Protein AF-A0A496LSQ6-F1 (afdb_monomer_lite)

Structure (mmCIF, N/CA/C/O backbone):
data_AF-A0A496LSQ6-F1
#
_entry.id   AF-A0A496LSQ6-F1
#
loop_
_atom_site.group_PDB
_atom_site.id
_atom_site.type_symbol
_atom_site.label_atom_id
_atom_site.label_alt_id
_atom_site.label_comp_id
_atom_site.label_asym_id
_atom_site.label_entity_id
_atom_site.label_seq_id
_atom_site.pdbx_PDB_ins_code
_atom_site.Cartn_x
_atom_site.Cartn_y
_atom_site.Cartn_z
_atom_site.occupancy
_atom_site.B_iso_or_equiv
_atom_site.auth_seq_id
_atom_site.auth_comp_id
_atom_site.auth_asym_id
_atom_site.auth_atom_id
_atom_site.pdbx_PDB_model_num
ATOM 1 N N . SER A 1 1 ? 0.118 3.275 26.963 1.00 74.50 1 SER A N 1
ATOM 2 C CA . SER A 1 1 ? -0.373 4.311 26.032 1.00 74.50 1 SER A CA 1
ATOM 3 C C . SER A 1 1 ? -1.034 3.604 24.868 1.00 74.50 1 SER A C 1
ATOM 5 O O . SER A 1 1 ? -0.429 2.650 24.388 1.00 74.50 1 SER A O 1
ATOM 7 N N . LEU A 1 2 ? -2.227 4.041 24.441 1.00 80.06 2 LEU A N 1
ATOM 8 C CA . LEU A 1 2 ? -2.972 3.443 23.318 1.00 80.06 2 LEU A CA 1
ATOM 9 C C . LEU A 1 2 ? -2.109 3.325 22.053 1.00 80.06 2 LEU A C 1
ATOM 11 O O . LEU A 1 2 ? -2.176 2.322 21.352 1.00 80.06 2 LEU A O 1
ATOM 15 N N . GLU A 1 3 ? -1.221 4.294 21.827 1.00 81.25 3 GLU A N 1
ATOM 16 C CA . GLU A 1 3 ? -0.318 4.346 20.671 1.00 81.25 3 GLU A CA 1
ATOM 17 C C . GLU A 1 3 ? 0.585 3.113 20.530 1.00 81.25 3 GLU A C 1
ATOM 19 O O . GLU A 1 3 ? 0.866 2.687 19.414 1.00 81.25 3 GLU A O 1
ATOM 24 N N . ASN A 1 4 ? 0.986 2.501 21.648 1.00 87.00 4 ASN A N 1
ATOM 25 C CA . ASN A 1 4 ? 1.906 1.358 21.664 1.00 87.00 4 ASN A CA 1
ATOM 26 C C . ASN A 1 4 ? 1.199 0.015 21.901 1.00 87.00 4 ASN A C 1
ATOM 28 O O . ASN A 1 4 ? 1.860 -1.019 21.931 1.00 87.00 4 ASN A O 1
ATOM 32 N N . SER A 1 5 ? -0.122 0.017 22.093 1.00 85.25 5 SER A N 1
ATOM 33 C CA . SER A 1 5 ? -0.894 -1.205 22.332 1.00 85.25 5 SER A CA 1
ATOM 34 C C . SER A 1 5 ? -1.101 -1.995 21.042 1.00 85.25 5 SER A C 1
ATOM 36 O O . SER A 1 5 ? -1.341 -1.429 19.974 1.00 85.25 5 SER A O 1
ATOM 38 N N . THR A 1 6 ? -1.055 -3.316 21.131 1.00 90.19 6 THR A N 1
ATOM 39 C CA . THR A 1 6 ? -1.433 -4.210 20.032 1.00 90.19 6 THR A CA 1
ATOM 40 C C . THR A 1 6 ? -2.930 -4.107 19.730 1.00 90.19 6 THR A C 1
ATOM 42 O O . THR A 1 6 ? -3.720 -3.669 20.568 1.00 90.19 6 THR A O 1
ATOM 45 N N . ASN A 1 7 ? -3.348 -4.523 18.531 1.00 88.50 7 ASN A N 1
ATOM 46 C CA . ASN A 1 7 ? -4.771 -4.511 18.175 1.00 88.50 7 ASN A CA 1
ATOM 47 C C . ASN A 1 7 ? -5.599 -5.404 19.116 1.00 88.50 7 ASN A C 1
ATOM 49 O O . ASN A 1 7 ? -6.677 -4.999 19.531 1.00 88.50 7 ASN A O 1
ATOM 53 N N . ASP A 1 8 ? -5.066 -6.555 19.534 1.00 89.56 8 ASP A N 1
ATOM 54 C CA . ASP A 1 8 ? -5.741 -7.449 20.482 1.00 89.56 8 ASP A CA 1
ATOM 55 C C . ASP A 1 8 ? -5.938 -6.811 21.862 1.00 89.56 8 ASP A C 1
ATOM 57 O O . ASP A 1 8 ? -6.967 -7.020 22.504 1.00 89.56 8 ASP A O 1
ATOM 61 N N . GLU A 1 9 ? -4.973 -6.018 22.333 1.00 89.25 9 GLU A N 1
ATOM 62 C CA . GLU A 1 9 ? -5.111 -5.261 23.580 1.00 89.25 9 GLU A CA 1
ATOM 63 C C . GLU A 1 9 ? -6.171 -4.165 23.450 1.00 89.25 9 GLU A C 1
ATOM 65 O O . GLU A 1 9 ? -7.014 -4.034 24.336 1.00 89.25 9 GLU A O 1
ATOM 70 N N . LEU A 1 10 ? -6.192 -3.440 22.326 1.00 87.31 10 LEU A N 1
ATOM 71 C CA . LEU A 1 10 ? -7.225 -2.441 22.036 1.00 87.31 10 LEU A CA 1
ATOM 72 C C . LEU A 1 10 ? -8.626 -3.074 21.969 1.00 87.31 10 LEU A C 1
ATOM 74 O O . LEU A 1 10 ? -9.578 -2.525 22.519 1.00 87.31 10 LEU A O 1
ATOM 78 N N . TYR A 1 11 ? -8.762 -4.256 21.361 1.00 87.50 11 TYR A N 1
ATOM 79 C CA . TYR A 1 11 ? -10.043 -4.962 21.259 1.00 87.50 11 TYR A CA 1
ATOM 80 C C . TYR A 1 11 ? -10.544 -5.502 22.601 1.00 87.50 11 TYR A C 1
ATOM 82 O O . TYR A 1 11 ? -11.747 -5.538 22.853 1.00 87.50 11 TYR A O 1
ATOM 90 N N . LYS A 1 12 ? -9.645 -5.881 23.510 1.00 88.12 12 LYS A N 1
ATOM 91 C CA . LYS A 1 12 ? -10.039 -6.279 24.870 1.00 88.12 12 LYS A CA 1
ATOM 92 C C . LYS A 1 12 ? -10.533 -5.091 25.695 1.00 88.12 12 LYS A C 1
ATOM 94 O O . LYS A 1 12 ? -11.417 -5.269 26.530 1.00 88.12 12 LYS A O 1
ATOM 99 N N . MET A 1 13 ? -10.015 -3.888 25.439 1.00 82.25 13 MET A N 1
ATOM 100 C CA . MET A 1 13 ? -10.440 -2.670 26.136 1.00 82.25 13 MET A CA 1
ATOM 101 C C . MET A 1 13 ? -11.871 -2.243 25.787 1.00 82.25 13 MET A C 1
ATOM 103 O O . MET A 1 13 ? -12.469 -1.539 26.590 1.00 82.25 13 MET A O 1
ATOM 107 N N . VAL A 1 14 ? -12.443 -2.679 24.653 1.00 83.50 14 VAL A N 1
ATOM 108 C CA . VAL A 1 14 ? -13.767 -2.217 24.181 1.00 83.50 14 VAL A CA 1
ATOM 109 C C . VAL A 1 14 ? -14.967 -3.044 24.665 1.00 83.50 14 VAL A C 1
ATOM 111 O O . VAL A 1 14 ? -16.098 -2.590 24.530 1.00 83.50 14 VAL A O 1
ATOM 114 N N . ALA A 1 15 ? -14.759 -4.221 25.268 1.00 81.19 15 ALA A N 1
ATOM 115 C CA . ALA A 1 15 ? -15.848 -5.157 25.589 1.00 81.19 15 ALA A CA 1
ATOM 116 C C . ALA A 1 15 ? -16.878 -4.633 26.616 1.00 81.19 15 ALA A C 1
ATOM 118 O O . ALA A 1 15 ? -18.032 -5.042 26.567 1.00 81.19 15 ALA A O 1
ATOM 119 N N . ASN A 1 16 ? -16.480 -3.729 27.522 1.00 82.69 16 ASN A N 1
ATOM 120 C CA . ASN A 1 16 ? -17.353 -3.081 28.519 1.00 82.69 16 ASN A CA 1
ATOM 121 C C . ASN A 1 16 ? -17.014 -1.587 28.696 1.00 82.69 16 ASN A C 1
ATOM 123 O O . ASN A 1 16 ? -17.158 -1.033 29.786 1.00 82.69 16 ASN A O 1
ATOM 127 N N . ALA A 1 17 ? -16.465 -0.953 27.661 1.00 89.25 17 ALA A N 1
ATOM 128 C CA . ALA A 1 17 ? -15.916 0.392 27.784 1.00 89.25 17 ALA A CA 1
ATOM 129 C C . ALA A 1 17 ? -16.995 1.475 27.724 1.00 89.25 17 ALA A C 1
ATOM 131 O O . ALA A 1 17 ? -18.028 1.319 27.071 1.00 89.25 17 ALA A O 1
ATOM 132 N N . ASP A 1 18 ? -16.716 2.609 28.363 1.00 91.56 18 ASP A N 1
ATOM 133 C CA . ASP A 1 18 ? -17.514 3.814 28.185 1.00 91.56 18 ASP A CA 1
ATOM 134 C C . ASP A 1 18 ? -17.302 4.437 26.792 1.00 91.56 18 ASP A C 1
ATOM 136 O O . ASP A 1 18 ? -16.361 4.123 26.055 1.00 91.56 18 ASP A O 1
ATOM 140 N N . ALA A 1 19 ? -18.198 5.354 26.415 1.00 92.25 19 ALA A N 1
ATOM 141 C CA . ALA A 1 19 ? -18.150 6.014 25.110 1.00 92.25 19 ALA A CA 1
ATOM 142 C C . ALA A 1 19 ? -16.825 6.757 24.871 1.00 92.25 19 ALA A C 1
ATOM 144 O O . ALA A 1 19 ? -16.352 6.829 23.736 1.00 92.25 19 ALA A O 1
ATOM 145 N N . LYS A 1 20 ? -16.208 7.279 25.938 1.00 93.25 20 LYS A N 1
ATOM 146 C CA . LYS A 1 20 ? -14.922 7.970 25.860 1.00 93.25 20 LYS A CA 1
ATOM 147 C C . LYS A 1 20 ? -13.823 7.000 25.433 1.00 93.25 20 LYS A C 1
ATOM 149 O O . LYS A 1 20 ? -13.158 7.245 24.430 1.00 93.25 20 LYS A O 1
ATOM 154 N N . THR A 1 21 ? -13.695 5.873 26.122 1.00 89.81 21 THR A N 1
ATOM 155 C CA . THR A 1 21 ? -12.700 4.840 25.819 1.00 89.81 21 THR A CA 1
ATOM 156 C C . THR A 1 21 ? -12.902 4.262 24.418 1.00 89.81 21 THR A C 1
ATOM 158 O O . THR A 1 21 ? -11.938 4.122 23.667 1.00 89.81 21 THR A O 1
ATOM 161 N N . LEU A 1 22 ? -14.153 4.000 24.013 1.00 90.31 22 LEU A N 1
ATOM 162 C CA . LEU A 1 22 ? -14.468 3.575 22.643 1.00 90.31 22 LEU A CA 1
ATOM 163 C C . LEU A 1 22 ? -14.003 4.601 21.601 1.00 90.31 22 LEU A C 1
ATOM 165 O O . LEU A 1 22 ? -13.421 4.218 20.587 1.00 90.31 22 LEU A O 1
ATOM 169 N N . SER A 1 23 ? -14.229 5.895 21.852 1.00 87.38 23 SER A N 1
ATOM 170 C CA . SER A 1 23 ? -13.828 6.960 20.927 1.00 87.38 23 SER A CA 1
ATOM 171 C C . SER A 1 23 ? -12.306 7.087 20.787 1.00 87.38 23 SER A C 1
ATOM 173 O O . SER A 1 23 ? -11.807 7.269 19.678 1.00 87.38 23 SER A O 1
ATOM 175 N N . GLU A 1 24 ? -11.557 6.918 21.879 1.00 90.62 24 GLU A N 1
ATOM 176 C CA . GLU A 1 24 ? -10.091 6.978 21.876 1.00 90.62 24 GLU A CA 1
ATOM 177 C C . GLU A 1 24 ? -9.476 5.771 21.151 1.00 90.62 24 GLU A C 1
ATOM 179 O O . GLU A 1 24 ? -8.565 5.930 20.335 1.00 90.62 24 GLU A O 1
ATOM 184 N N . VAL A 1 25 ? -10.011 4.566 21.386 1.00 90.38 25 VAL A N 1
ATOM 185 C CA . VAL A 1 25 ? -9.581 3.347 20.683 1.00 90.38 25 VAL A CA 1
ATOM 186 C C . VAL A 1 25 ? -9.897 3.433 19.186 1.00 90.38 25 VAL A C 1
ATOM 188 O O . VAL A 1 25 ? -9.042 3.099 18.364 1.00 90.38 25 VAL A O 1
ATOM 191 N N . ALA A 1 26 ? -11.089 3.912 18.815 1.00 88.69 26 ALA A N 1
ATOM 192 C CA . ALA A 1 26 ? -11.465 4.103 17.414 1.00 88.69 26 ALA A CA 1
ATOM 193 C C . ALA A 1 26 ? -10.529 5.095 16.704 1.00 88.69 26 ALA A C 1
ATOM 195 O O . ALA A 1 26 ? -10.016 4.792 15.626 1.00 88.69 26 ALA A O 1
ATOM 196 N N . PHE A 1 27 ? -10.239 6.236 17.337 1.00 89.00 27 PHE A N 1
ATOM 197 C CA . PHE A 1 27 ? -9.314 7.232 16.795 1.00 89.00 27 PHE A CA 1
ATOM 198 C C . PHE A 1 27 ? -7.903 6.668 16.577 1.00 89.00 27 PHE A C 1
ATOM 200 O O . PHE A 1 27 ? -7.284 6.930 15.546 1.00 89.00 27 PHE A O 1
ATOM 207 N N . GLU A 1 28 ? -7.388 5.869 17.513 1.00 90.19 28 GLU A N 1
ATOM 208 C CA . GLU A 1 28 ? -6.059 5.267 17.378 1.00 90.19 28 GLU A CA 1
ATOM 209 C C . GLU A 1 28 ? -6.005 4.248 16.224 1.00 90.19 28 GLU A C 1
ATOM 211 O O . GLU A 1 28 ? -5.031 4.216 15.467 1.00 90.19 28 GLU A O 1
ATOM 216 N N . ILE A 1 29 ? -7.070 3.466 16.013 1.00 85.62 29 ILE A N 1
ATOM 217 C CA . ILE A 1 29 ? -7.183 2.568 14.852 1.00 85.62 29 ILE A CA 1
ATOM 218 C C . ILE A 1 29 ? -7.206 3.372 13.544 1.00 85.62 29 ILE A C 1
ATOM 220 O O . ILE A 1 29 ? -6.464 3.045 12.612 1.00 85.62 29 ILE A O 1
ATOM 224 N N . ASP A 1 30 ? -7.996 4.445 13.479 1.00 86.62 30 ASP A N 1
ATOM 225 C CA . ASP A 1 30 ? -8.071 5.314 12.301 1.00 86.62 30 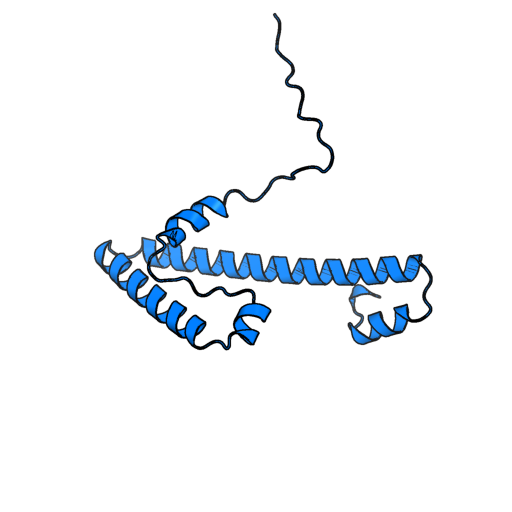ASP A CA 1
ATOM 226 C C . ASP A 1 30 ? -6.725 5.974 11.989 1.00 86.62 30 ASP A C 1
ATOM 228 O O . ASP A 1 30 ? -6.284 5.993 10.836 1.00 86.62 30 ASP A O 1
ATOM 232 N N . LYS A 1 31 ? -6.020 6.460 13.014 1.00 89.88 31 LYS A N 1
ATOM 233 C CA . LYS A 1 31 ? -4.672 7.026 12.889 1.00 89.88 31 LYS A CA 1
ATOM 234 C C . LYS A 1 31 ? -3.688 6.007 12.310 1.00 89.88 31 LYS A C 1
ATOM 236 O O . LYS A 1 31 ? -2.939 6.337 11.385 1.00 89.88 31 LYS A O 1
ATOM 241 N N . ARG A 1 32 ? -3.707 4.760 12.793 1.00 90.69 32 ARG A N 1
ATOM 242 C CA . ARG A 1 32 ? -2.860 3.670 12.269 1.00 90.69 32 ARG A CA 1
ATOM 243 C C . ARG A 1 32 ? -3.191 3.340 10.817 1.00 90.69 32 ARG A C 1
ATOM 245 O O . ARG A 1 32 ? -2.285 3.254 9.988 1.00 90.69 32 ARG A O 1
ATOM 252 N N . ALA A 1 33 ? -4.475 3.217 10.487 1.00 86.25 33 ALA A N 1
ATOM 253 C CA . ALA A 1 33 ? -4.923 2.999 9.114 1.00 86.25 33 ALA A CA 1
ATOM 254 C C . ALA A 1 33 ? -4.503 4.159 8.193 1.00 86.25 33 ALA A C 1
ATOM 256 O O . ALA A 1 33 ? -4.054 3.934 7.068 1.00 86.25 33 ALA A O 1
ATOM 257 N N . GLY A 1 34 ? -4.597 5.398 8.679 1.00 85.25 34 GLY A N 1
ATOM 258 C CA . GLY A 1 34 ? -4.130 6.596 7.987 1.00 85.25 34 GLY A CA 1
ATOM 259 C C . GLY A 1 34 ? -2.631 6.560 7.692 1.00 85.25 34 GLY A C 1
ATOM 260 O O . GLY A 1 34 ? -2.230 6.818 6.556 1.00 85.25 34 GLY A O 1
ATOM 261 N N . LYS A 1 35 ? -1.806 6.168 8.672 1.00 91.25 35 LYS A N 1
ATOM 262 C CA . LYS A 1 35 ? -0.354 6.021 8.498 1.00 91.25 35 LYS A CA 1
ATOM 263 C C . LYS A 1 35 ? -0.009 4.980 7.430 1.00 91.25 35 LYS A C 1
ATOM 265 O O . LYS A 1 35 ? 0.744 5.293 6.513 1.00 91.25 35 LYS A O 1
ATOM 270 N N . LEU A 1 36 ? -0.627 3.798 7.477 1.00 88.69 36 LEU A N 1
ATOM 271 C CA . LEU A 1 36 ? -0.412 2.749 6.470 1.00 88.69 36 LEU A CA 1
ATOM 272 C C . LEU A 1 36 ? -0.818 3.205 5.060 1.00 88.69 36 LEU A C 1
ATOM 274 O O . LEU A 1 36 ? -0.094 2.972 4.092 1.00 88.69 36 LEU A O 1
ATOM 278 N N . LYS A 1 37 ? -1.952 3.908 4.929 1.00 83.88 37 LYS A N 1
ATOM 279 C CA . LYS A 1 37 ? -2.382 4.495 3.647 1.00 83.88 37 LYS A CA 1
ATOM 280 C C . LYS A 1 37 ? -1.378 5.526 3.129 1.00 83.88 37 LYS A C 1
ATOM 282 O O . LYS A 1 37 ? -1.105 5.558 1.929 1.00 83.88 37 LYS A O 1
ATOM 287 N N . PHE A 1 38 ? -0.835 6.364 4.011 1.00 83.19 38 PHE A N 1
ATOM 288 C CA . PHE A 1 38 ? 0.177 7.354 3.652 1.00 83.19 38 PHE A CA 1
ATOM 289 C C . PHE A 1 38 ? 1.482 6.693 3.193 1.00 83.19 38 PHE A C 1
ATOM 291 O O . PHE A 1 38 ? 1.985 7.034 2.126 1.00 83.19 38 PHE A O 1
ATOM 298 N N . GLU A 1 39 ? 1.984 5.705 3.933 1.00 89.56 39 GLU A N 1
ATOM 299 C CA . GLU A 1 39 ? 3.193 4.953 3.574 1.00 89.56 39 GLU A CA 1
ATOM 300 C C . GLU A 1 39 ? 3.036 4.242 2.224 1.00 89.56 39 GLU A C 1
ATOM 302 O O . GLU A 1 39 ? 3.900 4.359 1.354 1.00 89.56 39 GLU A O 1
ATOM 307 N N . ALA A 1 40 ? 1.891 3.593 1.987 1.00 84.06 40 ALA A N 1
ATOM 308 C CA . ALA A 1 40 ? 1.585 2.981 0.696 1.00 84.06 40 ALA A CA 1
ATOM 309 C C . ALA A 1 40 ? 1.536 4.017 -0.444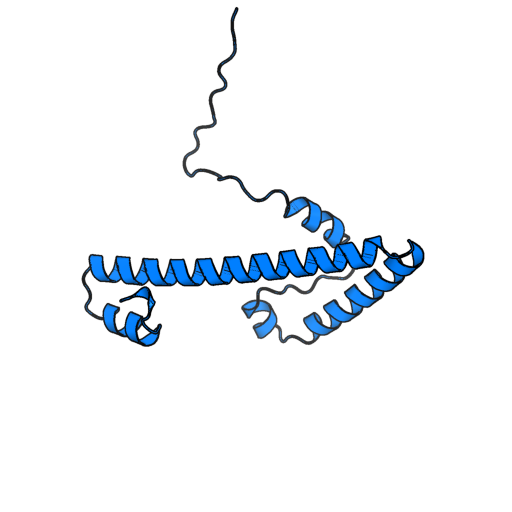 1.00 84.06 40 ALA A C 1
ATOM 311 O O . ALA A 1 40 ? 2.014 3.753 -1.552 1.00 84.06 40 ALA A O 1
ATOM 312 N N . LYS A 1 41 ? 0.982 5.211 -0.190 1.00 84.38 41 LYS A N 1
ATOM 313 C CA . LYS A 1 41 ? 0.939 6.311 -1.166 1.00 84.38 41 LYS A CA 1
ATOM 314 C C . LYS A 1 41 ? 2.340 6.833 -1.487 1.00 84.38 41 LYS A C 1
ATOM 316 O O . LYS A 1 41 ? 2.651 7.028 -2.663 1.00 84.38 41 LYS A O 1
ATOM 321 N N . GLU A 1 42 ? 3.183 7.022 -0.477 1.00 89.69 42 GLU A N 1
ATOM 322 C CA . GLU A 1 42 ? 4.568 7.463 -0.655 1.00 89.69 42 GLU A CA 1
ATOM 323 C C . GLU A 1 42 ? 5.404 6.419 -1.397 1.00 89.69 42 GLU A C 1
ATOM 325 O O . GLU A 1 42 ? 6.111 6.775 -2.338 1.00 89.69 42 GLU A O 1
ATOM 330 N N . ALA A 1 43 ? 5.250 5.131 -1.081 1.00 86.38 43 ALA A N 1
ATOM 331 C CA . ALA A 1 43 ? 5.920 4.051 -1.802 1.00 86.38 43 ALA A CA 1
ATOM 332 C C . ALA A 1 43 ? 5.524 4.023 -3.291 1.00 86.38 43 ALA A C 1
ATOM 334 O O . ALA A 1 43 ? 6.391 3.992 -4.169 1.00 86.38 43 ALA A O 1
ATOM 335 N N . LYS A 1 44 ? 4.220 4.130 -3.599 1.00 83.75 44 LYS A N 1
ATOM 336 C CA . LYS A 1 44 ? 3.725 4.230 -4.987 1.00 83.75 44 LYS A CA 1
ATOM 337 C C . LYS A 1 44 ? 4.285 5.467 -5.702 1.00 83.75 44 LYS A C 1
ATOM 339 O O . LYS A 1 44 ? 4.673 5.383 -6.870 1.00 83.75 44 LYS A O 1
ATOM 344 N N . ARG A 1 45 ? 4.352 6.616 -5.019 1.00 81.88 45 ARG A N 1
ATOM 345 C CA . ARG A 1 45 ? 4.912 7.865 -5.565 1.00 81.88 45 ARG A CA 1
ATOM 346 C C . ARG A 1 45 ? 6.417 7.756 -5.829 1.00 81.88 45 ARG A C 1
ATOM 348 O O . ARG A 1 45 ? 6.876 8.214 -6.879 1.00 81.88 45 ARG A O 1
ATOM 355 N N . GLY A 1 46 ? 7.160 7.136 -4.915 1.00 84.69 46 GLY A N 1
ATOM 356 C 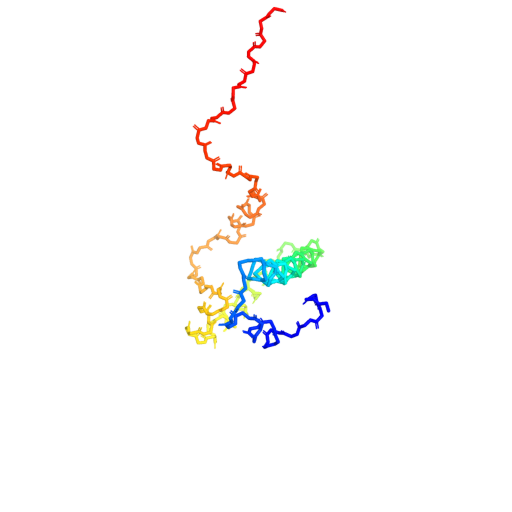CA . GLY A 1 46 ? 8.590 6.867 -5.048 1.00 84.69 46 GLY A CA 1
ATOM 357 C C . GLY A 1 46 ? 8.879 5.984 -6.258 1.00 84.69 46 GLY A C 1
ATOM 358 O O . GLY A 1 46 ? 9.612 6.397 -7.154 1.00 84.69 46 GLY A O 1
ATOM 359 N N . LEU A 1 47 ? 8.199 4.838 -6.365 1.00 86.19 47 LEU A N 1
ATOM 360 C CA . LEU A 1 47 ? 8.341 3.934 -7.510 1.00 86.19 47 LEU A CA 1
ATOM 361 C C . LEU A 1 47 ? 8.031 4.633 -8.842 1.00 86.19 47 LEU A C 1
ATOM 363 O O . LEU A 1 47 ? 8.790 4.523 -9.800 1.00 86.19 47 LEU A O 1
ATOM 367 N N . LYS A 1 48 ? 6.942 5.408 -8.899 1.00 83.00 48 LYS A N 1
ATOM 368 C CA . LYS A 1 48 ? 6.568 6.193 -10.086 1.00 83.00 48 LYS A CA 1
ATOM 369 C C . LYS A 1 48 ? 7.644 7.209 -10.481 1.00 83.00 48 LYS A C 1
ATOM 371 O O . LYS A 1 48 ? 7.856 7.437 -11.671 1.00 83.00 48 LYS A O 1
ATOM 376 N N . THR A 1 49 ? 8.309 7.816 -9.502 1.00 87.94 49 THR A N 1
ATOM 377 C CA . THR A 1 49 ? 9.413 8.755 -9.738 1.00 87.94 49 THR A CA 1
ATOM 378 C C . THR A 1 49 ? 10.617 8.045 -10.346 1.00 87.94 49 THR A C 1
ATOM 380 O O . THR A 1 49 ? 11.141 8.509 -11.356 1.00 87.94 49 THR A O 1
ATOM 383 N N . GLU A 1 50 ? 11.009 6.900 -9.793 1.00 92.62 50 GLU A N 1
ATOM 384 C CA . GLU A 1 50 ? 12.146 6.128 -10.303 1.00 92.62 50 GLU A CA 1
ATOM 385 C C . GLU A 1 50 ? 11.875 5.539 -11.693 1.00 92.62 50 GLU A C 1
ATOM 387 O O . GLU A 1 50 ? 12.736 5.614 -12.569 1.00 92.62 50 GLU A O 1
ATOM 392 N N . ILE A 1 51 ? 10.653 5.056 -11.952 1.00 85.44 51 ILE A N 1
ATOM 393 C CA . ILE A 1 51 ? 10.245 4.636 -13.300 1.00 85.44 51 ILE A CA 1
ATOM 394 C C . ILE A 1 51 ? 10.362 5.813 -14.268 1.00 85.44 51 ILE A C 1
ATOM 396 O O . ILE A 1 51 ? 10.968 5.662 -15.321 1.00 85.44 51 ILE A O 1
ATOM 400 N N . ARG A 1 52 ? 9.844 6.999 -13.920 1.00 86.00 52 ARG A N 1
ATOM 401 C CA . ARG A 1 52 ? 9.946 8.174 -14.797 1.00 86.00 52 ARG A CA 1
ATOM 402 C C . ARG A 1 52 ? 11.401 8.519 -15.115 1.00 86.00 52 ARG A C 1
ATOM 404 O O . A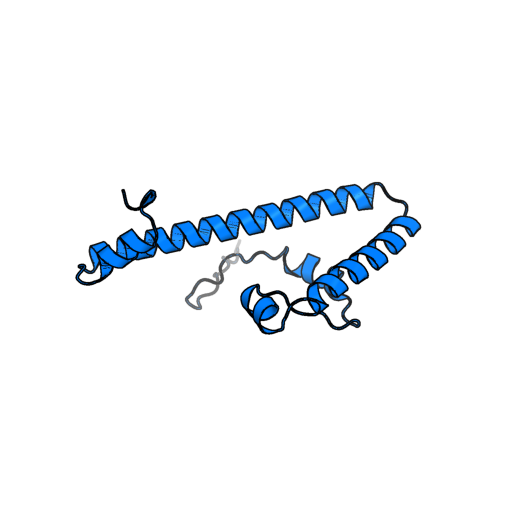RG A 1 52 ? 11.720 8.648 -16.287 1.00 86.00 52 ARG A O 1
ATOM 411 N N . LYS A 1 53 ? 12.276 8.595 -14.106 1.00 91.81 53 LYS A N 1
ATOM 412 C CA . LYS A 1 53 ? 13.712 8.850 -14.315 1.00 91.81 53 LYS A CA 1
ATOM 413 C C . LYS A 1 53 ? 14.331 7.841 -15.283 1.00 91.81 53 LYS A C 1
ATOM 415 O O . LYS A 1 53 ? 15.076 8.230 -16.175 1.00 91.81 53 LYS A O 1
ATOM 420 N N . LYS A 1 54 ? 13.991 6.555 -15.133 1.00 92.00 54 LYS A N 1
ATOM 421 C CA . LYS A 1 54 ? 14.457 5.494 -16.032 1.00 92.00 54 LYS A CA 1
ATOM 422 C C . LYS A 1 54 ? 13.976 5.709 -17.468 1.00 92.00 54 LYS A C 1
ATOM 424 O O . LYS A 1 54 ? 14.777 5.583 -18.383 1.00 92.00 54 LYS A O 1
ATOM 429 N N . LEU A 1 55 ? 12.702 6.053 -17.662 1.00 87.44 55 LEU A N 1
ATOM 430 C CA . LEU A 1 55 ? 12.138 6.301 -18.994 1.00 87.44 55 LEU A CA 1
ATOM 431 C C . LEU A 1 55 ? 12.671 7.586 -19.639 1.00 87.44 55 LEU A C 1
ATOM 433 O O . LEU A 1 55 ? 12.777 7.640 -20.858 1.00 87.44 55 LEU A O 1
ATOM 437 N N . ASP A 1 56 ? 12.972 8.615 -18.848 1.00 88.31 56 ASP A N 1
ATOM 438 C CA . ASP A 1 56 ? 13.500 9.891 -19.345 1.00 88.31 56 ASP A CA 1
ATOM 439 C C . ASP A 1 56 ? 14.959 9.763 -19.818 1.00 88.31 56 ASP A C 1
ATOM 441 O O . ASP A 1 56 ? 15.401 10.532 -20.665 1.00 88.31 56 ASP A O 1
ATOM 445 N N . ALA A 1 57 ? 15.694 8.769 -19.309 1.00 94.50 57 ALA A N 1
ATOM 446 C CA . ALA A 1 57 ? 17.050 8.443 -19.751 1.00 94.50 57 ALA A CA 1
ATOM 447 C C . ALA A 1 57 ? 17.099 7.542 -21.004 1.00 94.50 57 ALA A C 1
ATOM 449 O O . ALA A 1 57 ? 18.184 7.278 -21.520 1.00 94.50 57 ALA A O 1
ATOM 450 N N . MET A 1 58 ? 15.954 7.035 -21.474 1.00 90.56 58 MET A N 1
ATOM 451 C CA . MET A 1 58 ? 15.861 6.116 -22.614 1.00 90.56 58 MET A CA 1
ATOM 452 C C . MET A 1 58 ? 15.569 6.847 -23.927 1.00 90.56 58 MET A C 1
ATOM 454 O O . MET A 1 58 ? 14.970 7.924 -23.943 1.00 90.56 58 MET A O 1
ATOM 458 N N . SER A 1 59 ? 15.930 6.217 -25.050 1.00 93.69 59 SER A N 1
ATOM 459 C CA . SER A 1 59 ? 15.425 6.629 -26.361 1.00 93.69 59 SER A CA 1
ATOM 460 C C . SER A 1 59 ? 13.916 6.363 -26.469 1.00 93.69 59 SER A C 1
ATOM 462 O O . SER A 1 59 ? 13.351 5.567 -25.715 1.00 93.69 59 SER A O 1
ATOM 464 N N . I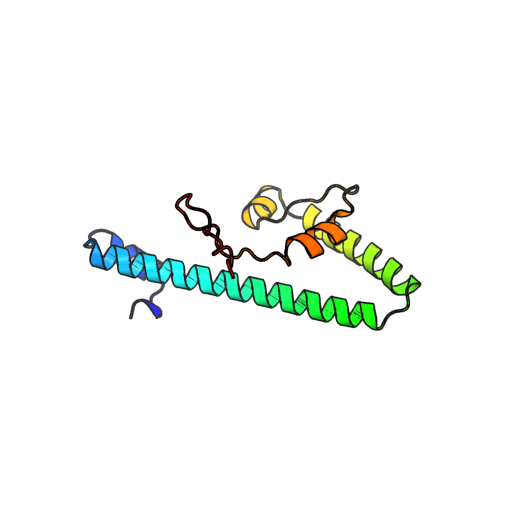LE A 1 60 ? 13.243 7.012 -27.424 1.00 88.44 60 ILE A N 1
ATOM 465 C CA . ILE A 1 60 ? 11.800 6.812 -27.648 1.00 88.44 60 ILE A CA 1
ATOM 466 C C . ILE A 1 60 ? 11.497 5.338 -27.973 1.00 88.44 60 ILE A C 1
ATOM 468 O O . ILE A 1 60 ? 10.576 4.770 -27.391 1.00 88.44 60 ILE A O 1
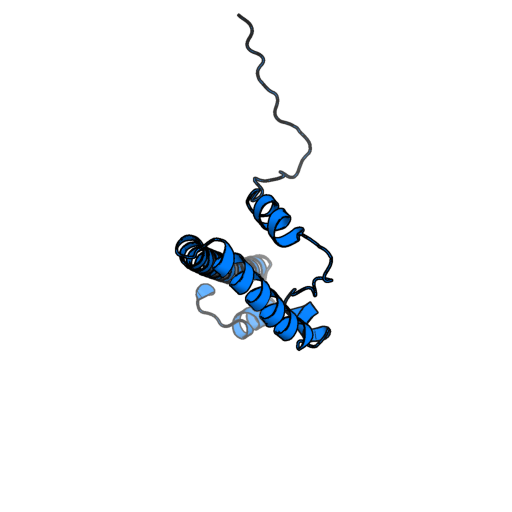ATOM 472 N N . ALA A 1 61 ? 12.312 4.702 -28.822 1.00 90.62 61 ALA A N 1
ATOM 473 C CA . ALA A 1 61 ? 12.133 3.301 -29.205 1.00 90.62 61 ALA A CA 1
ATOM 474 C C . ALA A 1 61 ? 12.325 2.340 -28.015 1.00 90.62 61 ALA A C 1
ATOM 476 O O . ALA A 1 61 ? 11.511 1.440 -27.798 1.00 90.62 61 ALA A O 1
ATOM 477 N N . ASP A 1 62 ? 13.354 2.567 -27.192 1.00 89.56 62 ASP A N 1
ATOM 478 C CA . ASP A 1 62 ? 13.617 1.732 -26.012 1.00 89.56 62 ASP A CA 1
ATOM 479 C C . ASP A 1 62 ? 12.535 1.907 -24.944 1.00 89.56 62 ASP A C 1
ATOM 481 O O . ASP A 1 62 ? 12.138 0.949 -24.280 1.00 89.56 62 ASP A O 1
ATOM 485 N N . LYS A 1 63 ? 12.007 3.127 -24.803 1.00 88.12 63 LYS A N 1
ATOM 486 C CA . LYS A 1 63 ? 10.901 3.437 -23.896 1.00 88.12 63 LYS A CA 1
ATOM 487 C C . LYS A 1 63 ? 9.629 2.683 -24.280 1.00 88.12 63 LYS A C 1
ATOM 489 O O . LYS A 1 63 ? 8.951 2.154 -23.399 1.00 88.12 63 LYS A O 1
ATOM 494 N N . GLU A 1 64 ? 9.295 2.623 -25.567 1.00 86.25 64 GLU A N 1
ATOM 495 C CA . GLU A 1 64 ? 8.133 1.874 -26.059 1.00 86.25 64 GLU A CA 1
ATOM 496 C C . GLU A 1 64 ? 8.287 0.368 -25.822 1.00 86.25 64 GLU A C 1
ATOM 498 O O . GLU A 1 64 ? 7.366 -0.271 -25.304 1.00 86.25 64 GLU A O 1
ATOM 503 N N . ALA A 1 65 ? 9.466 -0.189 -26.121 1.00 89.56 65 ALA A N 1
ATOM 504 C CA . ALA A 1 65 ? 9.769 -1.592 -25.850 1.00 89.56 65 ALA A CA 1
ATOM 505 C C . ALA A 1 65 ? 9.673 -1.919 -24.352 1.00 89.56 65 ALA A C 1
ATOM 507 O O . ALA A 1 65 ? 8.967 -2.855 -23.967 1.00 89.56 65 ALA A O 1
ATOM 508 N N . PHE A 1 66 ? 10.288 -1.090 -23.506 1.00 88.06 66 PHE A N 1
ATOM 509 C CA . PHE A 1 66 ? 10.252 -1.239 -22.055 1.00 88.06 66 PHE A CA 1
ATOM 510 C C . PHE A 1 66 ? 8.824 -1.177 -21.503 1.00 88.06 66 PHE A C 1
ATOM 512 O O . PHE A 1 66 ? 8.444 -2.004 -20.677 1.00 88.06 66 PHE A O 1
ATOM 519 N N . MET A 1 67 ? 8.008 -0.216 -21.949 1.00 85.62 67 MET A N 1
ATOM 520 C CA . MET A 1 67 ? 6.635 -0.072 -21.456 1.00 85.62 67 MET A CA 1
ATOM 521 C C . MET A 1 67 ? 5.748 -1.251 -21.856 1.00 85.62 67 MET A C 1
ATOM 523 O O . MET A 1 67 ? 4.893 -1.649 -21.065 1.00 85.62 67 MET A O 1
ATOM 527 N N . ARG A 1 68 ? 5.953 -1.825 -23.047 1.00 82.62 68 ARG A N 1
ATOM 528 C CA . ARG A 1 68 ? 5.247 -3.036 -23.483 1.00 82.62 68 ARG A CA 1
ATOM 529 C C . ARG A 1 68 ? 5.596 -4.229 -22.592 1.00 82.62 68 ARG A C 1
ATOM 531 O O . ARG A 1 68 ? 4.700 -4.876 -22.061 1.00 82.62 68 ARG A O 1
ATOM 538 N N . GLU A 1 69 ? 6.884 -4.488 -22.381 1.00 88.81 69 GLU A N 1
ATOM 539 C CA . GLU A 1 69 ? 7.343 -5.595 -21.530 1.00 88.81 69 GLU A CA 1
ATOM 540 C C . GLU A 1 69 ? 6.911 -5.421 -20.074 1.00 88.81 69 GLU A C 1
ATOM 542 O O . GLU A 1 69 ? 6.430 -6.366 -19.448 1.00 88.81 69 GLU A O 1
ATOM 547 N N . PHE A 1 70 ? 7.007 -4.197 -19.552 1.00 86.25 70 PHE A N 1
ATOM 548 C CA . PHE A 1 70 ? 6.561 -3.864 -18.205 1.00 86.25 70 PHE A CA 1
ATOM 549 C C . PHE A 1 70 ? 5.067 -4.151 -18.008 1.00 86.25 70 PHE A C 1
ATOM 551 O O . PHE A 1 70 ? 4.691 -4.751 -17.002 1.00 86.25 70 PHE A O 1
ATOM 558 N N . ARG A 1 71 ? 4.214 -3.759 -18.966 1.00 80.38 71 ARG A N 1
ATOM 559 C CA . ARG A 1 71 ? 2.767 -4.034 -18.913 1.00 80.38 71 ARG A CA 1
ATOM 560 C C . ARG A 1 71 ? 2.483 -5.527 -18.936 1.00 80.38 71 ARG A C 1
ATOM 562 O O . ARG A 1 71 ? 1.756 -6.001 -18.072 1.00 80.38 71 ARG A O 1
ATOM 569 N N . ASN A 1 72 ? 3.100 -6.263 -19.858 1.00 79.50 72 ASN A N 1
ATOM 570 C CA . ASN A 1 72 ? 2.900 -7.707 -19.968 1.00 79.50 72 ASN A CA 1
ATOM 571 C C . ASN A 1 72 ? 3.324 -8.427 -18.681 1.00 79.50 72 ASN A C 1
ATOM 573 O O . ASN A 1 72 ? 2.589 -9.271 -18.172 1.00 79.50 72 ASN A O 1
ATOM 577 N N . GLY A 1 73 ? 4.477 -8.057 -18.114 1.00 82.06 73 GLY A N 1
ATOM 578 C CA . GLY A 1 73 ? 4.959 -8.619 -16.854 1.00 82.06 73 GLY A CA 1
ATOM 579 C C . GLY A 1 73 ? 4.045 -8.298 -15.669 1.00 82.06 73 GLY A C 1
ATOM 580 O O . GLY A 1 73 ? 3.750 -9.182 -14.867 1.00 82.06 73 GLY A O 1
ATOM 581 N N . TYR A 1 74 ? 3.552 -7.060 -15.576 1.00 80.38 74 TYR A N 1
ATOM 582 C CA . TYR A 1 74 ? 2.609 -6.666 -14.529 1.00 80.38 74 TYR A CA 1
ATOM 583 C C . TYR A 1 74 ? 1.267 -7.396 -14.668 1.00 80.38 74 TYR A C 1
ATOM 585 O O . TYR A 1 74 ? 0.789 -7.977 -13.699 1.00 80.38 74 TYR A O 1
ATOM 593 N N . ASN A 1 75 ? 0.690 -7.441 -15.871 1.00 74.62 75 ASN A N 1
ATOM 594 C CA . ASN A 1 75 ? -0.579 -8.123 -16.128 1.00 74.62 75 ASN A CA 1
ATOM 595 C C . ASN A 1 75 ? -0.481 -9.632 -15.865 1.00 74.62 75 ASN A C 1
ATOM 597 O O . ASN A 1 75 ? -1.417 -10.201 -15.317 1.00 74.62 75 ASN A O 1
ATOM 601 N N . ALA A 1 76 ? 0.655 -10.273 -16.160 1.00 79.75 76 ALA A N 1
ATOM 602 C CA . ALA A 1 76 ? 0.881 -11.675 -15.805 1.00 79.75 76 ALA A CA 1
ATOM 603 C C . ALA A 1 76 ? 0.883 -11.897 -14.282 1.00 79.75 76 ALA A C 1
ATOM 605 O O . ALA A 1 76 ? 0.304 -12.868 -13.801 1.00 79.75 76 ALA A O 1
ATOM 606 N N . GLN A 1 77 ? 1.489 -10.986 -13.511 1.00 78.25 77 GLN A N 1
ATOM 607 C CA . GLN A 1 77 ? 1.451 -11.047 -12.046 1.00 78.25 77 GLN A CA 1
ATOM 608 C C . GLN A 1 77 ? 0.039 -10.827 -11.502 1.00 78.25 77 GLN A C 1
ATOM 610 O O . GLN A 1 77 ? -0.369 -11.530 -10.584 1.00 78.25 77 GLN A O 1
ATOM 615 N N . VAL A 1 78 ? -0.716 -9.887 -12.076 1.00 71.56 78 VAL A N 1
ATOM 616 C CA . VAL A 1 78 ? -2.113 -9.648 -11.692 1.00 71.56 78 VAL A CA 1
ATOM 617 C C . VAL A 1 78 ? -2.993 -10.848 -12.056 1.00 71.56 78 VAL A C 1
ATOM 619 O O . VAL A 1 78 ? -3.785 -11.284 -11.230 1.00 71.56 78 VAL A O 1
ATOM 622 N N . GLY A 1 79 ? -2.826 -11.428 -13.246 1.00 71.19 79 GLY A N 1
ATOM 623 C CA . GLY A 1 79 ? -3.558 -12.618 -13.689 1.00 71.19 79 GLY A CA 1
ATOM 624 C C . GLY A 1 79 ? -3.200 -13.893 -12.918 1.00 71.19 79 GLY A C 1
ATOM 625 O O . GLY A 1 79 ? -3.989 -14.833 -12.894 1.00 71.19 79 GLY A O 1
ATOM 626 N N . ALA A 1 80 ? -2.039 -13.924 -12.259 1.00 81.88 80 ALA A N 1
ATOM 627 C CA . ALA A 1 80 ? -1.652 -14.997 -11.346 1.00 81.88 80 ALA A CA 1
ATOM 628 C C . ALA A 1 80 ? -2.283 -14.865 -9.946 1.00 81.88 80 ALA A C 1
ATOM 630 O O . ALA A 1 80 ? -2.203 -15.811 -9.162 1.00 81.88 80 ALA A O 1
ATOM 631 N N . LEU A 1 81 ? -2.903 -13.724 -9.613 1.00 73.81 81 LEU A N 1
ATOM 632 C CA . LEU A 1 81 ? -3.648 -13.573 -8.363 1.00 73.81 81 LEU A CA 1
ATOM 633 C C . LEU A 1 81 ? -4.963 -14.344 -8.445 1.00 73.81 81 LEU A C 1
ATOM 635 O O . LEU A 1 81 ? -5.681 -14.282 -9.445 1.00 73.81 81 LEU A O 1
ATOM 639 N N . SER A 1 82 ? -5.345 -15.009 -7.354 1.00 71.56 82 SER A N 1
ATOM 640 C CA . SER A 1 82 ? -6.719 -15.492 -7.252 1.00 71.56 82 SER A CA 1
ATOM 641 C C . SER A 1 82 ? -7.694 -14.309 -7.204 1.00 71.56 82 SER A C 1
ATOM 643 O O . SER A 1 82 ? -7.381 -13.240 -6.674 1.00 71.56 82 SER A O 1
ATOM 645 N N . VAL A 1 83 ? -8.924 -14.507 -7.687 1.00 70.06 83 VAL A N 1
ATOM 646 C CA . VAL A 1 83 ? -9.989 -13.483 -7.638 1.00 70.06 83 VAL A CA 1
ATOM 647 C C . VAL A 1 83 ? -10.214 -12.967 -6.206 1.00 70.06 83 VAL A C 1
ATOM 649 O O . VAL A 1 83 ? -10.476 -11.783 -5.996 1.00 70.06 83 VAL A O 1
ATOM 652 N N . ALA A 1 84 ? -10.076 -13.840 -5.203 1.00 68.88 84 ALA A N 1
ATOM 653 C CA . ALA A 1 84 ? -10.215 -13.481 -3.794 1.00 68.88 84 ALA A CA 1
ATOM 654 C C . ALA A 1 84 ? -9.059 -12.597 -3.289 1.00 68.88 84 ALA A C 1
ATOM 656 O O . ALA A 1 84 ? -9.295 -11.644 -2.544 1.00 68.88 84 ALA A O 1
ATOM 657 N N . GLU A 1 85 ? -7.824 -12.879 -3.705 1.00 71.75 85 GLU A N 1
ATOM 658 C CA . GLU A 1 85 ? -6.651 -12.069 -3.358 1.00 71.75 85 GLU A CA 1
ATOM 659 C C . GLU A 1 85 ? -6.662 -10.725 -4.081 1.00 71.75 85 GLU A C 1
ATOM 661 O O . GLU A 1 85 ? -6.446 -9.698 -3.441 1.00 71.75 85 GLU A O 1
ATOM 666 N N . ALA A 1 86 ? -7.004 -10.708 -5.371 1.00 67.56 86 ALA A N 1
ATOM 667 C CA . ALA A 1 86 ? -7.163 -9.488 -6.157 1.00 67.56 86 ALA A CA 1
ATOM 668 C C . ALA A 1 86 ? -8.205 -8.548 -5.527 1.00 67.56 86 ALA A C 1
ATOM 670 O O . ALA A 1 86 ? -7.930 -7.369 -5.300 1.00 67.56 86 ALA A O 1
ATOM 671 N N . LYS A 1 87 ? -9.361 -9.093 -5.119 1.00 64.88 87 LYS A N 1
ATOM 672 C CA . LYS A 1 87 ? -10.413 -8.342 -4.417 1.00 64.88 87 LYS A CA 1
ATOM 673 C C . LYS A 1 87 ? -9.971 -7.837 -3.041 1.00 64.88 87 LYS A C 1
ATOM 675 O O . LYS A 1 87 ? -10.338 -6.735 -2.650 1.00 64.88 87 LYS A O 1
ATOM 680 N N . LYS A 1 88 ? -9.192 -8.625 -2.291 1.00 70.94 88 LYS A N 1
ATOM 681 C CA . LYS A 1 88 ? -8.670 -8.228 -0.971 1.00 70.94 88 LYS A CA 1
ATOM 682 C C . LYS A 1 88 ? -7.611 -7.126 -1.072 1.00 70.94 88 LYS A C 1
ATOM 684 O O . LYS A 1 88 ? -7.509 -6.300 -0.170 1.00 70.94 88 LYS A O 1
ATOM 689 N N . LEU A 1 89 ? -6.817 -7.141 -2.139 1.00 71.12 89 LEU A N 1
ATOM 690 C CA . LEU A 1 89 ? -5.734 -6.189 -2.380 1.00 71.12 89 LEU A CA 1
ATOM 691 C C . LEU A 1 89 ? -6.175 -4.955 -3.182 1.00 71.12 89 LEU A C 1
ATOM 693 O O . LEU A 1 89 ? -5.361 -4.048 -3.355 1.00 71.12 89 LEU A O 1
ATOM 697 N N . ASP A 1 90 ? -7.434 -4.911 -3.634 1.00 66.69 90 ASP A N 1
ATOM 698 C CA . ASP A 1 90 ? -7.977 -3.862 -4.509 1.00 66.69 90 ASP A CA 1
ATOM 699 C C . ASP A 1 90 ? -7.138 -3.693 -5.794 1.00 66.69 90 ASP A C 1
ATOM 701 O O . ASP A 1 90 ? -6.762 -2.593 -6.204 1.00 66.69 90 ASP A O 1
ATOM 705 N N . ILE A 1 91 ? -6.760 -4.826 -6.395 1.00 65.06 91 ILE A N 1
ATOM 706 C CA . ILE A 1 91 ? -5.991 -4.896 -7.642 1.00 65.06 91 ILE A CA 1
ATOM 707 C C . ILE A 1 91 ? -6.936 -5.401 -8.735 1.00 65.06 91 ILE A C 1
ATOM 709 O O . ILE A 1 91 ? -7.253 -6.587 -8.780 1.00 65.06 91 ILE A O 1
ATOM 713 N N . GLU A 1 92 ? -7.400 -4.510 -9.611 1.00 55.47 92 GLU A N 1
ATOM 714 C CA . GLU A 1 92 ? -8.232 -4.883 -10.763 1.00 55.47 92 GLU A CA 1
ATOM 715 C C . GLU A 1 92 ? -7.383 -5.351 -11.958 1.00 55.47 92 GLU A C 1
ATOM 717 O O . GLU A 1 92 ? -6.403 -4.695 -12.335 1.00 55.47 92 GLU A O 1
ATOM 722 N N . LEU A 1 93 ? -7.804 -6.467 -12.572 1.00 47.22 93 LEU A N 1
ATOM 723 C CA . LEU A 1 93 ? -7.424 -6.864 -13.932 1.00 47.22 93 LEU A CA 1
ATOM 724 C C . LEU A 1 93 ? -7.845 -5.748 -14.891 1.00 47.22 93 LEU A C 1
ATOM 726 O O . LEU A 1 93 ? -8.995 -5.317 -14.875 1.00 47.22 93 LEU A O 1
ATOM 730 N N . LYS A 1 94 ? -6.906 -5.265 -15.703 1.00 51.81 94 LYS A N 1
ATOM 731 C CA . LYS A 1 94 ? -7.219 -4.354 -16.803 1.00 51.81 94 LYS A CA 1
ATOM 732 C C . LYS A 1 94 ? -7.343 -5.185 -18.065 1.00 51.81 94 LYS A C 1
ATOM 734 O O . LYS A 1 94 ? -6.372 -5.845 -18.425 1.00 51.81 94 LYS A O 1
ATOM 739 N N . ASP A 1 95 ? -8.507 -5.139 -18.698 1.00 41.03 95 ASP A N 1
ATOM 740 C CA . ASP A 1 95 ? -8.680 -5.677 -20.042 1.00 41.03 95 ASP A CA 1
ATOM 741 C C . ASP A 1 95 ? -7.835 -4.852 -21.031 1.00 41.03 95 ASP A C 1
ATOM 743 O O . ASP A 1 95 ? -7.640 -3.644 -20.860 1.00 41.03 95 ASP A O 1
ATOM 747 N N . ASP A 1 96 ? -7.277 -5.537 -22.028 1.00 42.44 96 ASP A N 1
ATOM 748 C CA . ASP A 1 96 ? -6.160 -5.087 -22.873 1.00 42.44 96 ASP A CA 1
ATOM 749 C C . ASP A 1 96 ? -6.444 -3.862 -23.777 1.00 42.44 96 ASP A C 1
ATOM 751 O O . ASP A 1 96 ? -5.520 -3.360 -24.417 1.00 42.44 96 ASP A O 1
ATOM 755 N N . ASP A 1 97 ? -7.669 -3.326 -23.794 1.00 42.34 97 ASP A N 1
ATOM 756 C CA . ASP A 1 97 ? -8.109 -2.267 -24.724 1.00 42.34 97 ASP A CA 1
ATOM 757 C C . ASP A 1 97 ? -8.275 -0.872 -24.100 1.00 42.34 97 ASP A C 1
ATOM 759 O O . ASP A 1 97 ? -8.796 0.051 -24.728 1.00 42.34 97 ASP A O 1
ATOM 763 N N . ASP A 1 98 ? -7.803 -0.672 -22.872 1.00 42.84 98 ASP A N 1
ATOM 764 C CA . ASP A 1 98 ? -7.914 0.619 -22.206 1.00 42.84 98 ASP A CA 1
ATOM 765 C C . ASP A 1 98 ? -6.557 1.340 -22.140 1.00 42.84 98 ASP A C 1
ATOM 767 O O . ASP A 1 98 ? -5.707 1.093 -21.276 1.00 42.84 98 ASP A O 1
ATOM 771 N N . ASP A 1 99 ? -6.397 2.329 -23.029 1.00 46.56 99 ASP A N 1
ATOM 772 C CA . ASP A 1 99 ? -5.398 3.416 -23.049 1.00 46.56 99 ASP A CA 1
ATOM 773 C C . ASP A 1 99 ? -5.423 4.309 -21.775 1.00 46.56 99 ASP A C 1
ATOM 775 O O . ASP A 1 99 ? -5.226 5.530 -21.783 1.00 46.56 99 ASP A O 1
ATOM 779 N N . ASP A 1 100 ? -5.672 3.708 -20.617 1.00 48.47 100 ASP A N 1
ATOM 780 C CA . ASP A 1 100 ? -6.004 4.356 -19.356 1.00 48.47 100 ASP A CA 1
ATOM 781 C C . ASP A 1 100 ? -4.770 4.576 -18.467 1.00 48.47 100 ASP A C 1
ATOM 783 O O . ASP A 1 100 ? -4.820 5.326 -17.489 1.00 48.47 100 ASP A O 1
ATOM 787 N N . PHE A 1 101 ? -3.601 4.029 -18.841 1.00 47.31 101 PHE A N 1
ATOM 788 C CA . PHE A 1 101 ? -2.328 4.414 -18.213 1.00 47.31 101 PHE A CA 1
ATOM 789 C C . PHE A 1 101 ? -2.017 5.902 -18.449 1.00 47.31 101 PHE A C 1
ATOM 791 O O . PHE A 1 101 ? -1.397 6.535 -17.599 1.00 47.31 101 PHE A O 1
ATOM 798 N N . HIS A 1 102 ? -2.502 6.499 -19.548 1.00 49.09 102 HIS A N 1
ATOM 799 C CA . HIS A 1 102 ? -2.430 7.946 -19.781 1.00 49.09 102 HIS A CA 1
ATOM 800 C C . HIS A 1 102 ? -3.567 8.740 -19.114 1.00 49.09 102 HIS A C 1
ATOM 802 O O . HIS A 1 102 ? -3.350 9.899 -18.743 1.00 49.09 102 HIS A O 1
ATOM 808 N N . LYS A 1 103 ? -4.753 8.149 -18.916 1.00 47.16 103 LYS A N 1
ATOM 809 C CA . LYS A 1 103 ? -5.921 8.835 -18.332 1.00 47.16 103 LYS A CA 1
ATOM 810 C C . LYS A 1 103 ? -5.913 8.837 -16.798 1.00 47.16 103 LYS A C 1
ATOM 812 O O . LYS A 1 103 ? -6.062 9.917 -16.228 1.00 47.16 103 LYS A O 1
ATOM 817 N N . LYS A 1 104 ? -5.611 7.728 -16.104 1.00 45.69 104 LYS A N 1
ATOM 818 C CA . LYS A 1 104 ? -5.487 7.723 -14.624 1.00 45.69 104 LYS A CA 1
ATOM 819 C C . LYS A 1 104 ? -4.283 8.524 -14.126 1.00 45.69 104 LYS A C 1
ATOM 821 O O . LYS A 1 104 ? -4.375 9.225 -13.128 1.00 45.69 104 LYS A O 1
ATOM 826 N N . PHE A 1 105 ? -3.189 8.592 -14.887 1.00 42.09 105 PHE A N 1
ATOM 827 C CA . PHE A 1 105 ? -2.054 9.459 -14.531 1.00 42.09 105 PHE A CA 1
ATOM 828 C C . PHE A 1 105 ? -2.385 10.961 -14.570 1.00 42.09 105 PHE A C 1
ATOM 830 O O . PHE A 1 105 ? -1.728 11.739 -13.874 1.00 42.09 105 PHE A O 1
ATOM 837 N N . LYS A 1 106 ? -3.390 11.361 -15.366 1.00 45.16 106 LYS A N 1
ATOM 838 C CA . LYS A 1 106 ? -3.967 12.715 -15.380 1.00 45.16 106 LYS A CA 1
ATOM 839 C C . LYS A 1 106 ? -5.109 12.875 -14.369 1.00 45.16 106 LYS A C 1
ATOM 841 O O . LYS A 1 106 ? -5.263 13.962 -13.818 1.00 45.16 106 LYS A O 1
ATOM 846 N N . HIS A 1 107 ? -5.884 11.823 -14.107 1.00 44.06 107 HIS A N 1
ATOM 847 C CA . HIS A 1 107 ? -7.019 11.864 -13.184 1.00 44.06 107 HIS A CA 1
ATOM 848 C C . HIS A 1 107 ? -6.574 11.856 -11.708 1.00 44.06 107 HIS A C 1
ATOM 850 O O . HIS A 1 107 ? -7.068 12.651 -10.916 1.00 44.06 107 HIS A O 1
ATOM 856 N N . ASP A 1 108 ? -5.541 11.085 -11.361 1.00 41.03 108 ASP A N 1
ATOM 857 C CA . ASP A 1 108 ? -5.034 10.947 -9.985 1.00 41.03 108 ASP A CA 1
ATOM 858 C C . ASP A 1 108 ? -4.161 12.133 -9.525 1.00 41.03 108 ASP A C 1
ATOM 860 O O . ASP A 1 108 ? -3.781 12.215 -8.356 1.00 41.03 108 ASP A O 1
ATOM 864 N N . PHE A 1 109 ? -3.836 13.074 -10.426 1.00 39.06 109 PHE A N 1
ATOM 865 C CA . PHE A 1 109 ? -3.217 14.358 -10.061 1.00 39.06 109 PHE A CA 1
ATOM 866 C C . PHE A 1 109 ? -4.256 15.442 -9.735 1.00 39.06 109 PHE A C 1
ATOM 868 O O . PHE A 1 109 ? -3.910 16.465 -9.148 1.00 39.06 109 PHE A O 1
ATOM 875 N N . LYS A 1 110 ? -5.546 15.197 -10.008 1.00 39.88 110 LYS A N 1
ATOM 876 C CA . LYS A 1 110 ? -6.649 15.926 -9.370 1.00 39.88 110 LYS A CA 1
ATOM 877 C C . LYS A 1 110 ? -6.955 15.268 -8.026 1.00 39.88 110 LYS A C 1
ATOM 879 O O . LYS A 1 110 ? -8.046 14.760 -7.786 1.00 39.88 110 LYS A O 1
ATOM 884 N N . GLY A 1 111 ? -5.946 15.261 -7.153 1.00 34.00 111 GLY A N 1
ATOM 885 C CA . GLY A 1 111 ? -6.137 14.989 -5.738 1.00 34.00 111 GLY A CA 1
ATOM 886 C C . GLY A 1 111 ? -7.211 15.934 -5.219 1.00 34.00 111 GLY A C 1
ATOM 887 O O . GLY A 1 111 ? -7.076 17.153 -5.330 1.00 34.00 111 GLY A O 1
ATOM 888 N N . GLY A 1 112 ? -8.296 15.339 -4.736 1.00 34.56 112 GLY A N 1
ATOM 889 C CA . GLY A 1 112 ? -9.454 16.041 -4.229 1.00 34.56 112 GLY A CA 1
ATOM 890 C C . GLY A 1 112 ? -9.055 17.054 -3.167 1.00 34.56 112 GLY A C 1
ATOM 891 O O . GLY A 1 112 ? -8.621 16.690 -2.077 1.00 34.56 112 GLY A O 1
ATOM 892 N N . PHE A 1 113 ? -9.272 18.324 -3.482 1.00 33.78 113 PHE A N 1
ATOM 893 C CA . PHE A 1 113 ? -9.700 19.261 -2.466 1.00 33.78 113 PHE A CA 1
ATOM 894 C C . PHE A 1 113 ? -11.183 18.989 -2.242 1.00 33.78 113 PHE A C 1
ATOM 896 O O . PHE A 1 113 ? -11.997 19.167 -3.144 1.00 33.78 113 PHE A O 1
ATOM 903 N N . ILE A 1 114 ? -11.463 18.410 -1.076 1.00 40.88 114 ILE A N 1
ATOM 904 C CA . ILE A 1 114 ? -12.630 18.683 -0.240 1.00 40.88 114 ILE A CA 1
ATOM 905 C C . ILE A 1 114 ? -13.894 19.020 -1.054 1.00 40.88 114 ILE A C 1
ATOM 907 O O . ILE A 1 114 ? -14.167 20.172 -1.374 1.00 40.88 114 ILE A O 1
ATOM 911 N N . LYS A 1 115 ? -14.706 18.000 -1.362 1.00 35.31 115 LYS A N 1
ATOM 912 C CA . LYS A 1 115 ? -16.152 18.226 -1.422 1.00 35.31 115 LYS A CA 1
ATOM 913 C C . LYS A 1 115 ? -16.610 18.279 0.024 1.00 35.31 115 LYS A C 1
ATOM 915 O O . LYS A 1 115 ? -16.787 17.238 0.658 1.00 35.31 115 LYS A O 1
ATOM 920 N N . ASP A 1 116 ? -16.711 19.500 0.527 1.00 36.59 116 ASP A N 1
ATOM 921 C CA . ASP A 1 116 ? -17.429 19.805 1.748 1.00 36.59 116 ASP A CA 1
ATOM 922 C C . ASP A 1 116 ? -18.801 19.132 1.677 1.00 36.59 116 ASP A C 1
ATOM 924 O O . ASP A 1 116 ? -19.508 19.180 0.661 1.00 36.59 116 ASP A O 1
ATOM 928 N N . LYS A 1 117 ? -19.148 18.442 2.762 1.00 43.03 117 LYS A N 1
ATOM 929 C CA . LYS A 1 117 ? -20.549 18.206 3.081 1.00 43.03 117 LYS A CA 1
ATOM 930 C C . LYS A 1 117 ? -21.208 19.585 3.199 1.00 43.03 117 LYS A C 1
ATOM 932 O O . LYS A 1 117 ? -20.595 20.511 3.711 1.00 43.03 117 LYS A O 1
ATOM 937 N N . ASP A 1 118 ? -22.444 19.660 2.723 1.00 38.50 118 ASP A N 1
ATOM 938 C CA . ASP A 1 118 ? -23.345 20.818 2.729 1.00 38.50 118 ASP A CA 1
ATOM 939 C C . ASP A 1 118 ? -23.259 21.729 1.492 1.00 38.50 118 ASP A C 1
ATOM 941 O O . ASP A 1 118 ? -22.376 22.562 1.308 1.00 38.50 118 ASP A O 1
ATOM 945 N N . GLY A 1 119 ? -24.258 21.561 0.619 1.00 40.78 119 GLY A N 1
ATOM 946 C CA . GLY A 1 119 ? -24.463 22.327 -0.605 1.00 40.78 119 GLY A CA 1
ATOM 947 C C . GLY A 1 119 ? -24.766 23.806 -0.361 1.00 40.78 119 GLY A C 1
ATOM 948 O O . GLY A 1 119 ? -25.909 24.242 -0.485 1.00 40.78 119 GLY A O 1
ATOM 949 N N . LYS A 1 120 ? -23.723 24.595 -0.115 1.00 37.59 120 LYS A N 1
ATOM 950 C CA . LYS A 1 120 ? -23.693 26.036 -0.379 1.00 37.59 120 LYS A CA 1
ATOM 951 C C . LYS A 1 120 ? -22.400 26.359 -1.118 1.00 37.59 120 LYS A C 1
ATOM 953 O O . LYS A 1 120 ? -21.319 26.341 -0.544 1.00 37.59 120 LYS A O 1
ATOM 958 N N . GLY A 1 121 ? -22.527 26.605 -2.421 1.00 35.28 121 GLY A N 1
ATOM 959 C CA . GLY A 1 121 ? -21.408 27.021 -3.261 1.00 35.28 121 GLY A CA 1
ATOM 960 C C . GLY A 1 121 ? -20.809 28.356 -2.794 1.00 35.28 121 GLY A C 1
ATOM 961 O O . GLY A 1 121 ? -21.507 29.155 -2.163 1.00 35.28 121 GLY A O 1
ATOM 962 N N . PRO A 1 122 ? -19.528 28.619 -3.102 1.00 38.22 122 PRO A N 1
ATOM 963 C CA . PRO A 1 122 ? -18.886 29.868 -2.736 1.00 38.22 122 PRO A CA 1
ATOM 964 C C . PRO A 1 122 ? -19.500 31.016 -3.539 1.00 38.22 122 PRO A C 1
ATOM 966 O O . PRO A 1 122 ? -19.442 31.055 -4.769 1.00 38.22 122 PRO A O 1
ATOM 969 N N . HIS A 1 123 ? -20.092 31.962 -2.817 1.00 39.47 123 HIS A N 1
ATOM 970 C CA . HIS A 1 123 ? -20.423 33.283 -3.327 1.00 39.47 123 HIS A CA 1
ATOM 971 C C . HIS A 1 123 ? -19.121 33.952 -3.798 1.00 39.47 123 HIS A C 1
ATOM 973 O O . HIS A 1 123 ? -18.224 34.199 -2.993 1.00 39.47 123 HIS A O 1
ATOM 979 N N . MET A 1 124 ? -19.002 34.252 -5.092 1.00 43.91 124 MET A N 1
ATOM 980 C CA . MET A 1 124 ? -18.008 35.220 -5.559 1.00 43.91 124 MET A CA 1
ATOM 981 C C . MET A 1 124 ? -18.438 36.621 -5.097 1.00 43.91 124 MET A C 1
ATOM 983 O O . MET A 1 124 ? -19.611 36.968 -5.282 1.00 43.91 124 MET A O 1
ATOM 987 N N . PRO A 1 125 ? -17.537 37.462 -4.561 1.00 42.16 125 PRO A N 1
ATOM 988 C CA . PRO A 1 125 ? -17.772 38.891 -4.556 1.00 42.16 125 PRO A CA 1
ATOM 989 C C . PRO A 1 125 ? -17.559 39.389 -5.989 1.00 42.16 125 PRO A C 1
ATOM 991 O O . PRO A 1 125 ? -16.446 39.380 -6.514 1.00 42.16 125 PRO A O 1
ATOM 994 N N . GLN A 1 126 ? -18.647 39.786 -6.648 1.00 41.50 126 GLN A N 1
ATOM 995 C CA . GLN A 1 126 ? -18.551 40.644 -7.822 1.00 41.50 126 GLN A CA 1
ATOM 996 C C . GLN A 1 126 ? -17.991 41.984 -7.352 1.00 41.50 126 GLN A C 1
ATOM 998 O O . GLN A 1 126 ? -18.640 42.689 -6.579 1.00 41.50 126 GLN A O 1
ATOM 1003 N N . GLY A 1 127 ? -16.790 42.321 -7.817 1.00 37.09 127 GLY A N 1
ATOM 1004 C CA . GLY A 1 127 ? -16.331 43.698 -7.799 1.00 37.09 127 GLY A CA 1
ATOM 1005 C C . GLY A 1 127 ? -17.352 44.571 -8.525 1.00 37.09 127 GLY A C 1
ATOM 1006 O O . GLY A 1 127 ? -17.759 44.265 -9.649 1.00 37.09 127 GLY A O 1
ATOM 1007 N N . LYS A 1 128 ? -17.777 45.636 -7.854 1.00 39.28 128 LYS A N 1
ATOM 1008 C CA . LYS A 1 128 ? -18.359 46.810 -8.483 1.00 39.28 128 LYS A CA 1
ATOM 1009 C C . LYS A 1 128 ? -17.570 48.019 -7.992 1.00 39.28 128 LYS A C 1
ATOM 1011 O O . LYS A 1 128 ? -17.495 48.220 -6.785 1.00 39.28 128 LYS A O 1
ATOM 1016 N N . GLU A 1 129 ? -17.049 48.725 -8.996 1.00 39.62 129 GLU A N 1
ATOM 1017 C CA . GLU A 1 129 ? -16.443 50.068 -9.025 1.00 39.62 129 GLU A CA 1
ATOM 1018 C C . GLU A 1 129 ? -15.083 50.282 -8.352 1.00 39.62 129 GLU A C 1
ATOM 1020 O O . GLU A 1 129 ? -14.951 50.129 -7.120 1.00 39.62 129 GLU A O 1
#

Sequence (129 aa):
SLENSTNDELYKMVANADAKTLSEVAFEIDKRAGKLKFEAKEAKRGLKTEIRKKLDAMSIADKEAFMREFRNGYNAQVGALSVAEAKKLDIELKDDDDDDFHKKFKHDFKGGFIKDKDGKGPHMPQGKE

Foldseek 3Di:
DLLPDDPVRLVVCPPDDDPVSVVVSVVSVVVVVVVVVVVVVVVVVVVVVVVVVVLVPDDPVVNVVVVVVVVVVVLVVLVPDDPVRCVVVVNDRDDPPDPCVVVVVVVVVPPDDDPDPDPDDDDDPDDDD

pLDDT: mean 71.72, std 20.4, range [33.78, 94.5]

Radius of gyration: 22.7 Å; chains: 1; bounding box: 42×66×58 Å

Secondary structure (DSSP, 8-state):
-GGG--HHHHHHHTTT--HHHHHHHHHHHHHHHHHHHHHHHHHHHHHHHHHHHHHHTS-HHHHHHHHHHHHHHHHHHHHTS-HHHHHHHT-PPPPTT--HHHHHHHHTTS------SS--PPPP-----